Protein AF-A0A376RR31-F1 (afdb_monomer_lite)

Structure (mmCIF, N/CA/C/O backbone):
data_AF-A0A376RR31-F1
#
_entry.id   AF-A0A376RR31-F1
#
loop_
_atom_site.group_PDB
_atom_site.id
_atom_site.type_symbol
_atom_site.label_atom_id
_atom_site.label_alt_id
_atom_site.label_comp_id
_atom_site.label_asym_id
_atom_site.label_entity_id
_atom_site.label_seq_id
_atom_site.pdbx_PDB_ins_code
_atom_site.Cartn_x
_atom_site.Cartn_y
_atom_site.Cartn_z
_atom_site.occupancy
_atom_site.B_iso_or_equiv
_atom_site.auth_seq_id
_at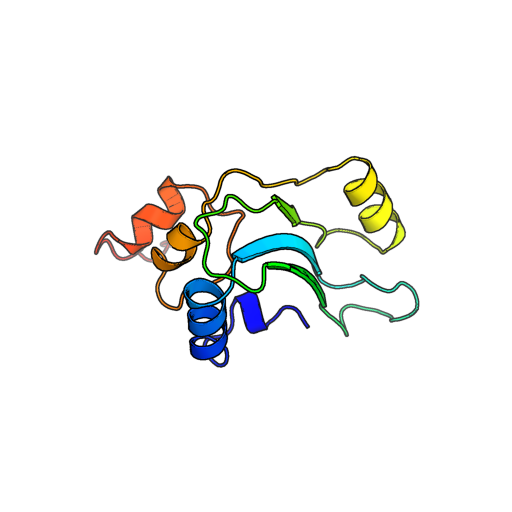om_site.auth_comp_id
_atom_site.auth_asym_id
_atom_site.auth_atom_id
_atom_site.pdbx_PDB_model_num
ATOM 1 N N . MET A 1 1 ? 6.132 8.425 -2.222 1.00 86.06 1 MET A N 1
ATOM 2 C CA . MET A 1 1 ? 6.722 7.515 -1.209 1.00 86.06 1 MET A CA 1
ATOM 3 C C . MET A 1 1 ? 5.670 6.499 -0.785 1.00 86.06 1 MET A C 1
ATOM 5 O O . MET A 1 1 ? 4.547 6.920 -0.540 1.00 86.06 1 MET A O 1
ATOM 9 N N . GLN A 1 2 ? 6.003 5.207 -0.693 1.00 93.56 2 GLN A N 1
ATOM 10 C CA . GLN A 1 2 ? 5.064 4.159 -0.239 1.00 93.56 2 GLN A CA 1
ATOM 11 C C . GLN A 1 2 ? 5.248 3.718 1.222 1.00 93.56 2 GLN A C 1
ATOM 13 O O . GLN A 1 2 ? 4.373 3.078 1.787 1.00 93.56 2 GLN A O 1
ATOM 18 N N . SER A 1 3 ? 6.367 4.067 1.864 1.00 95.38 3 SER A N 1
ATOM 19 C CA . SER A 1 3 ? 6.732 3.544 3.190 1.00 95.38 3 SER A CA 1
ATOM 20 C C . SER A 1 3 ? 5.742 3.896 4.303 1.00 95.38 3 SER A C 1
ATOM 22 O O . SER A 1 3 ? 5.626 3.149 5.272 1.00 95.38 3 SER A O 1
ATOM 24 N N . TRP A 1 4 ? 4.983 4.988 4.153 1.00 97.19 4 TRP A N 1
ATOM 25 C CA . TRP A 1 4 ? 3.926 5.366 5.096 1.00 97.19 4 TRP A CA 1
ATOM 26 C C . TRP A 1 4 ? 2.834 4.301 5.226 1.00 97.19 4 TRP A C 1
ATOM 28 O O . TRP A 1 4 ? 2.147 4.263 6.243 1.00 97.19 4 TRP A O 1
ATOM 38 N N . MET A 1 5 ? 2.691 3.412 4.238 1.00 97.75 5 MET A N 1
ATOM 39 C CA . MET A 1 5 ? 1.745 2.299 4.284 1.00 97.75 5 MET A CA 1
ATOM 40 C C . MET A 1 5 ? 2.105 1.257 5.355 1.00 97.75 5 MET A C 1
ATOM 42 O O . MET A 1 5 ? 1.213 0.522 5.773 1.00 97.75 5 MET A O 1
ATOM 46 N N . PHE A 1 6 ? 3.369 1.192 5.805 1.00 96.31 6 PHE A N 1
ATOM 47 C CA . PHE A 1 6 ? 3.872 0.079 6.628 1.00 96.31 6 PHE A CA 1
ATOM 48 C C . PHE A 1 6 ? 4.705 0.503 7.840 1.00 96.31 6 PHE A C 1
ATOM 50 O O . PHE A 1 6 ? 4.587 -0.105 8.898 1.00 96.31 6 PHE A O 1
ATOM 57 N N . LEU A 1 7 ? 5.560 1.523 7.714 1.00 97.19 7 LEU A N 1
ATOM 58 C CA . LEU A 1 7 ? 6.503 1.866 8.782 1.00 97.19 7 LEU A CA 1
ATOM 59 C C . LEU A 1 7 ? 5.777 2.386 10.028 1.00 97.19 7 LEU A C 1
ATOM 61 O O . LEU A 1 7 ? 4.847 3.189 9.921 1.00 97.19 7 LEU A O 1
ATOM 65 N N . SER A 1 8 ? 6.230 1.968 11.209 1.00 96.69 8 SER A N 1
ATOM 66 C CA . SER A 1 8 ? 5.661 2.372 12.505 1.00 96.69 8 SER A CA 1
ATOM 67 C C . SER A 1 8 ? 5.699 3.885 12.727 1.00 96.69 8 SER A C 1
ATOM 69 O O . SER A 1 8 ? 4.769 4.448 13.292 1.00 96.69 8 SER A O 1
ATOM 71 N N . SER A 1 9 ? 6.698 4.585 12.180 1.00 97.69 9 SER A N 1
ATOM 72 C CA . SER A 1 9 ? 6.781 6.053 12.237 1.00 97.69 9 SER A CA 1
ATOM 73 C C . SER A 1 9 ? 5.591 6.782 11.591 1.00 97.69 9 SER A C 1
ATOM 75 O O . SER A 1 9 ? 5.388 7.963 11.859 1.00 97.69 9 SER A O 1
ATOM 77 N N . PHE A 1 10 ? 4.790 6.094 10.770 1.00 98.06 10 PHE A N 1
ATOM 78 C CA . PHE A 1 10 ? 3.581 6.625 10.130 1.00 98.06 10 PHE A CA 1
ATOM 79 C C . PHE A 1 10 ? 2.281 6.013 10.673 1.00 98.06 10 PHE A C 1
ATOM 81 O O . PHE A 1 10 ? 1.225 6.189 10.068 1.00 98.06 10 PHE A O 1
ATOM 88 N N . GLU A 1 11 ? 2.327 5.295 11.794 1.00 98.19 11 GLU A N 1
ATOM 89 C CA . GLU A 1 11 ? 1.152 4.652 12.393 1.00 98.19 11 GLU A CA 1
ATOM 90 C C . GLU A 1 11 ? 0.032 5.654 12.693 1.00 98.19 11 GLU A C 1
ATOM 92 O O . GLU A 1 11 ? -1.062 5.519 12.147 1.00 98.19 11 GLU A O 1
ATOM 97 N N . LEU A 1 12 ? 0.340 6.739 13.412 1.00 98.19 12 LEU A N 1
ATOM 98 C CA . LEU A 1 12 ? -0.626 7.804 13.715 1.00 98.19 12 LEU A CA 1
ATOM 99 C C . LEU A 1 12 ? -1.240 8.428 12.452 1.00 98.19 12 LEU A C 1
ATOM 101 O O . LEU A 1 12 ? -2.410 8.806 12.433 1.00 98.19 12 LEU A O 1
ATOM 105 N N . PHE A 1 13 ? -0.461 8.522 11.370 1.00 97.56 13 PHE A N 1
ATOM 106 C CA . PHE A 1 13 ? -0.960 9.021 10.092 1.00 97.56 13 PHE A CA 1
ATOM 107 C C . PHE A 1 13 ? -1.957 8.046 9.453 1.00 97.56 13 PHE A C 1
ATOM 109 O O . PHE A 1 13 ? -3.017 8.472 8.991 1.00 97.56 13 PHE A O 1
ATOM 116 N N . ARG A 1 14 ? -1.656 6.741 9.453 1.00 97.38 14 ARG A N 1
ATOM 117 C CA . ARG A 1 14 ? -2.581 5.717 8.943 1.00 97.38 14 ARG A CA 1
ATOM 118 C C . ARG A 1 14 ? -3.865 5.669 9.758 1.00 97.38 14 ARG A C 1
ATOM 120 O O . ARG A 1 14 ? -4.944 5.658 9.169 1.00 97.38 14 ARG A O 1
ATOM 127 N N . GLU A 1 15 ? -3.767 5.712 11.083 1.00 96.75 15 GLU A N 1
ATOM 128 C CA . GLU A 1 15 ? -4.936 5.776 11.962 1.00 96.75 15 GLU A CA 1
ATOM 129 C C . GLU A 1 15 ? -5.794 7.005 11.661 1.00 96.75 15 GLU A C 1
ATOM 131 O O . GLU A 1 15 ? -7.013 6.893 11.504 1.00 96.75 15 GLU A O 1
ATOM 136 N N . TRP A 1 16 ? -5.166 8.175 11.513 1.00 97.38 16 TRP A N 1
ATOM 137 C CA . TRP A 1 16 ? -5.878 9.394 11.150 1.00 97.38 16 TRP A CA 1
ATOM 138 C C . TRP A 1 16 ? -6.596 9.253 9.804 1.00 97.38 16 TRP A C 1
ATOM 140 O O . TRP A 1 16 ? -7.776 9.597 9.713 1.00 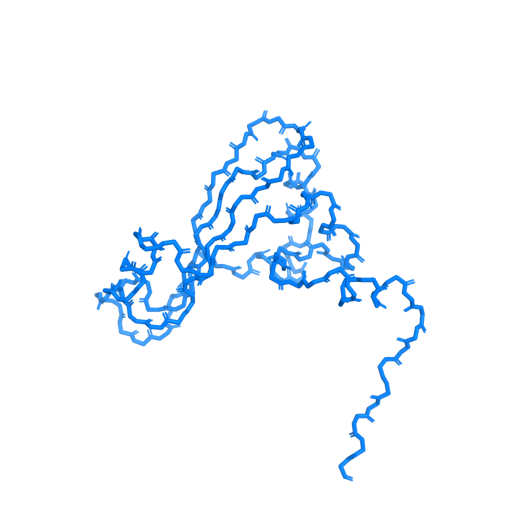97.38 16 TRP A O 1
ATOM 150 N N . LEU A 1 17 ? -5.938 8.708 8.776 1.00 96.62 17 LEU A N 1
ATOM 151 C CA . LEU A 1 17 ? -6.559 8.478 7.470 1.00 96.62 17 LEU A CA 1
ATOM 152 C C . LEU A 1 17 ? -7.775 7.552 7.572 1.00 96.62 17 LEU A C 1
ATOM 154 O O . LEU A 1 17 ? -8.857 7.922 7.121 1.00 96.62 17 LEU A O 1
ATOM 158 N N . ILE A 1 18 ? -7.612 6.388 8.203 1.00 95.50 18 ILE A N 1
ATOM 159 C CA . ILE A 1 18 ? -8.657 5.361 8.327 1.00 95.50 18 ILE A CA 1
ATOM 160 C C . ILE A 1 18 ? -9.872 5.885 9.111 1.00 95.50 18 ILE A C 1
ATOM 162 O O . ILE A 1 18 ? -11.001 5.481 8.836 1.00 95.50 18 ILE A O 1
ATOM 166 N N . ASN A 1 19 ? -9.653 6.778 10.080 1.00 95.31 19 ASN A N 1
ATOM 167 C CA . ASN A 1 19 ? -10.709 7.322 10.936 1.00 95.31 19 ASN A CA 1
ATOM 168 C C . ASN A 1 19 ? -11.415 8.560 10.361 1.00 95.31 19 ASN A C 1
ATOM 170 O O . ASN A 1 19 ? -12.501 8.899 10.828 1.00 95.31 19 ASN A O 1
ATOM 174 N N . ASN A 1 20 ? -10.813 9.262 9.396 1.00 97.06 20 ASN A N 1
ATOM 175 C CA . ASN A 1 20 ? -11.302 10.577 8.953 1.00 97.06 20 ASN A CA 1
ATOM 176 C C . ASN A 1 20 ? -11.566 10.681 7.447 1.00 97.06 20 ASN A C 1
ATOM 178 O O . ASN A 1 20 ? -12.166 11.666 7.005 1.00 97.06 20 ASN A O 1
ATOM 182 N N . LYS A 1 21 ? -11.083 9.722 6.656 1.00 97.50 21 LYS A N 1
ATOM 183 C CA . LYS A 1 21 ? -11.181 9.677 5.190 1.00 97.50 21 LYS A CA 1
ATOM 184 C C . LYS A 1 21 ? -11.675 8.302 4.764 1.00 97.50 21 LYS A C 1
ATOM 186 O O . LYS A 1 21 ? -11.672 7.377 5.567 1.00 97.50 21 LYS A O 1
ATOM 191 N N . ALA A 1 22 ? -12.052 8.154 3.500 1.00 97.00 22 ALA A N 1
ATOM 192 C CA . ALA A 1 22 ? -12.342 6.851 2.913 1.00 97.00 22 ALA A CA 1
ATOM 193 C C . ALA A 1 22 ? -11.533 6.669 1.630 1.00 97.00 22 ALA A C 1
ATOM 195 O O . ALA A 1 22 ? -11.665 7.471 0.707 1.00 97.00 22 ALA A O 1
ATOM 196 N N . PHE A 1 23 ? -10.689 5.640 1.561 1.00 97.62 23 PHE A N 1
ATOM 197 C CA . PHE A 1 23 ? -10.008 5.237 0.334 1.00 97.62 23 PHE A CA 1
ATOM 198 C C . PHE A 1 23 ? -11.043 4.934 -0.745 1.00 97.62 23 PHE A C 1
ATOM 200 O O . PHE A 1 23 ? -12.009 4.222 -0.499 1.00 97.62 23 PHE A O 1
ATOM 207 N N . ILE A 1 24 ? -10.809 5.447 -1.949 1.00 97.44 24 ILE A N 1
ATOM 208 C CA . ILE A 1 24 ? -11.566 5.087 -3.152 1.00 97.44 24 ILE A CA 1
ATOM 209 C C . ILE A 1 24 ? -10.731 4.106 -3.965 1.00 97.44 24 ILE A C 1
ATOM 211 O O . ILE A 1 24 ? -11.175 3.009 -4.303 1.00 97.44 24 ILE A O 1
ATOM 215 N N . THR A 1 25 ? -9.495 4.505 -4.262 1.00 98.06 25 THR A N 1
ATOM 216 C CA . THR A 1 25 ? -8.567 3.695 -5.041 1.00 98.06 25 THR A CA 1
ATOM 217 C C . THR A 1 25 ? -7.116 4.005 -4.706 1.00 98.06 25 THR A C 1
ATOM 219 O O . THR A 1 25 ? -6.808 5.095 -4.215 1.00 98.06 25 THR A O 1
ATOM 222 N N . MET A 1 26 ? -6.217 3.066 -4.990 1.00 98.44 26 MET A N 1
ATOM 223 C CA . MET A 1 26 ? -4.773 3.268 -4.903 1.00 98.44 26 MET A CA 1
ATOM 224 C C . MET A 1 26 ? -4.027 2.440 -5.952 1.00 98.44 26 MET A C 1
ATOM 226 O O . MET A 1 26 ? -4.269 1.246 -6.113 1.00 98.44 26 MET A O 1
ATOM 230 N N . ALA A 1 27 ? -3.059 3.069 -6.612 1.00 98.38 27 ALA A N 1
ATOM 231 C CA . ALA A 1 27 ? -2.032 2.421 -7.411 1.00 98.38 27 ALA A CA 1
ATOM 232 C C . ALA A 1 27 ? -0.744 2.315 -6.584 1.00 98.38 27 ALA A C 1
ATOM 234 O O . ALA A 1 27 ? -0.019 3.296 -6.405 1.00 98.38 27 ALA A O 1
ATOM 235 N N . HIS A 1 28 ? -0.454 1.116 -6.083 1.00 98.31 28 HIS A N 1
ATOM 236 C CA . HIS A 1 28 ? 0.775 0.814 -5.355 1.00 98.31 28 HIS A CA 1
ATOM 237 C C . HIS A 1 28 ? 1.868 0.452 -6.365 1.00 98.31 28 HIS A C 1
ATOM 239 O O . HIS A 1 28 ? 1.955 -0.686 -6.829 1.00 98.31 28 HIS A O 1
ATOM 245 N N . LEU A 1 29 ? 2.656 1.454 -6.757 1.00 97.62 29 LEU A N 1
ATOM 246 C CA . LEU A 1 29 ? 3.577 1.375 -7.891 1.00 97.62 29 LEU A CA 1
ATOM 247 C C . LEU A 1 29 ? 4.929 0.751 -7.537 1.00 97.62 29 LEU A C 1
ATOM 249 O O . LEU A 1 29 ? 5.581 0.211 -8.425 1.00 97.62 29 LEU A O 1
ATOM 253 N N . GLY A 1 30 ? 5.372 0.783 -6.280 1.00 95.62 30 GLY A N 1
ATOM 254 C CA . GLY A 1 30 ? 6.668 0.204 -5.928 1.00 95.62 30 GLY A CA 1
ATOM 255 C C . GLY A 1 30 ? 7.846 0.989 -6.495 1.00 95.62 30 GLY A C 1
ATOM 256 O O . GLY A 1 30 ? 7.755 2.190 -6.768 1.00 95.62 30 GLY A O 1
ATOM 257 N N . ALA A 1 31 ? 8.966 0.284 -6.644 1.00 95.25 31 ALA A N 1
ATOM 258 C CA . ALA A 1 31 ? 10.145 0.769 -7.346 1.00 95.25 31 ALA A CA 1
ATOM 259 C C . ALA A 1 31 ? 9.913 0.839 -8.865 1.00 95.25 31 ALA A C 1
ATOM 261 O O . ALA A 1 31 ? 8.950 0.266 -9.381 1.00 95.25 31 ALA A O 1
ATOM 262 N N . ARG A 1 32 ? 10.823 1.507 -9.591 1.00 94.94 32 ARG A N 1
ATOM 263 C CA . ARG A 1 32 ? 10.824 1.567 -11.069 1.00 94.94 32 ARG A CA 1
ATOM 264 C C . ARG A 1 32 ? 9.508 2.084 -11.669 1.00 94.94 32 ARG A C 1
ATOM 266 O O . ARG A 1 32 ? 9.105 1.684 -12.755 1.00 94.94 32 ARG A O 1
ATOM 273 N N . ALA A 1 33 ? 8.818 2.961 -10.939 1.00 94.38 33 ALA A N 1
ATOM 274 C CA . ALA A 1 33 ? 7.591 3.605 -11.404 1.00 94.38 33 ALA A CA 1
ATOM 275 C C . ALA A 1 33 ? 7.852 4.673 -12.479 1.00 94.38 33 ALA A C 1
ATOM 277 O O . ALA A 1 33 ? 6.966 4.956 -13.274 1.00 94.38 33 ALA A O 1
ATOM 278 N N . PHE A 1 34 ? 9.059 5.245 -12.494 1.00 93.56 34 PHE A N 1
ATOM 279 C CA . PHE A 1 34 ? 9.492 6.272 -13.437 1.00 93.56 34 PHE A CA 1
ATOM 280 C C . PHE A 1 34 ? 10.725 5.755 -14.179 1.00 93.56 34 PHE A C 1
ATOM 282 O O . PHE A 1 34 ? 11.783 5.614 -13.563 1.00 93.56 34 PHE A O 1
ATOM 289 N N . GLY A 1 35 ? 10.617 5.477 -15.479 1.00 91.62 35 GLY A N 1
ATOM 290 C CA . GLY A 1 35 ? 11.701 4.905 -16.285 1.00 91.62 35 GLY A CA 1
ATOM 291 C C . GLY A 1 35 ? 12.930 5.809 -16.403 1.00 91.62 35 GLY A C 1
ATOM 292 O O . GLY A 1 35 ? 14.026 5.335 -16.683 1.00 91.62 35 GLY A O 1
ATOM 293 N N . GLN A 1 36 ? 12.769 7.105 -16.127 1.00 93.12 36 GLN A N 1
ATOM 294 C CA . GLN A 1 36 ? 13.857 8.087 -16.090 1.00 93.12 36 GLN A CA 1
ATOM 295 C C . GLN A 1 36 ? 14.737 7.979 -14.831 1.00 93.12 36 GLN A C 1
ATOM 297 O O . GLN A 1 36 ? 15.836 8.529 -14.808 1.00 93.12 36 GLN A O 1
ATOM 302 N N . ILE A 1 37 ? 14.271 7.293 -13.782 1.00 90.75 37 ILE A N 1
ATOM 303 C CA . ILE A 1 37 ? 15.018 7.085 -12.538 1.00 90.75 37 ILE A CA 1
ATOM 304 C C . ILE A 1 37 ? 15.589 5.667 -12.556 1.00 90.75 37 ILE A C 1
ATOM 306 O O . ILE A 1 37 ? 14.847 4.686 -12.581 1.00 90.75 37 ILE A O 1
ATOM 310 N N . SER A 1 38 ? 16.916 5.554 -12.531 1.00 87.56 38 SER A N 1
ATOM 311 C CA . SER A 1 38 ? 17.595 4.259 -12.538 1.00 87.56 38 SER A CA 1
ATOM 312 C C . SER A 1 38 ? 17.461 3.530 -11.194 1.00 87.56 38 SER A C 1
ATOM 314 O O . SER A 1 38 ? 17.448 4.134 -10.122 1.00 87.56 38 SER A O 1
ATOM 316 N N . GLY A 1 39 ? 17.380 2.199 -11.248 1.00 86.31 39 GLY A N 1
ATOM 317 C CA . GLY A 1 39 ? 17.335 1.346 -10.058 1.00 86.31 39 GLY A CA 1
ATOM 318 C C . GLY A 1 39 ? 16.063 1.497 -9.213 1.00 86.31 39 GLY A C 1
ATOM 319 O O . GLY A 1 39 ? 14.986 1.828 -9.706 1.00 86.31 39 GLY A O 1
ATOM 320 N N . GLU A 1 40 ? 16.184 1.207 -7.916 1.00 89.38 40 GLU A N 1
ATOM 321 C CA . GLU A 1 40 ? 15.073 1.224 -6.949 1.00 89.38 40 GLU A CA 1
ATOM 322 C C . GLU A 1 40 ? 15.153 2.415 -5.985 1.00 89.38 40 GLU A C 1
ATOM 324 O O . GLU A 1 40 ? 14.782 2.325 -4.818 1.00 89.38 40 GLU A O 1
ATOM 329 N N . ILE A 1 41 ? 15.645 3.549 -6.488 1.00 87.31 41 ILE A N 1
ATOM 330 C CA . ILE A 1 41 ? 15.883 4.764 -5.695 1.00 87.31 41 ILE A CA 1
ATOM 331 C C . ILE A 1 41 ? 14.571 5.324 -5.132 1.00 87.31 41 ILE A C 1
ATOM 333 O O . ILE A 1 41 ? 14.515 5.774 -3.989 1.00 87.31 41 ILE A O 1
ATOM 337 N N . VAL A 1 42 ? 13.501 5.294 -5.932 1.00 89.81 42 VAL A N 1
ATOM 338 C CA . VAL A 1 42 ? 12.190 5.820 -5.547 1.00 89.81 42 VAL A CA 1
ATOM 339 C C . VAL A 1 42 ? 11.171 4.699 -5.513 1.00 89.81 42 VAL A C 1
ATOM 341 O O . VAL A 1 42 ? 10.986 3.979 -6.491 1.00 89.81 42 VAL A O 1
ATOM 344 N N . GLN A 1 43 ? 10.454 4.621 -4.395 1.00 94.25 43 GLN A N 1
ATOM 345 C CA . GLN A 1 43 ? 9.289 3.766 -4.230 1.00 94.25 43 GLN A CA 1
ATOM 346 C C . GLN A 1 43 ? 8.043 4.619 -4.005 1.00 94.25 43 GLN A C 1
ATOM 348 O O . GLN A 1 43 ? 8.019 5.481 -3.114 1.00 94.25 43 GLN A O 1
ATOM 353 N N . THR A 1 44 ? 6.994 4.407 -4.797 1.00 95.44 44 THR A N 1
ATOM 354 C CA . THR A 1 44 ? 5.845 5.314 -4.788 1.00 95.44 44 THR A CA 1
ATOM 355 C C . THR A 1 44 ? 4.492 4.617 -4.856 1.00 95.44 44 THR A C 1
ATOM 357 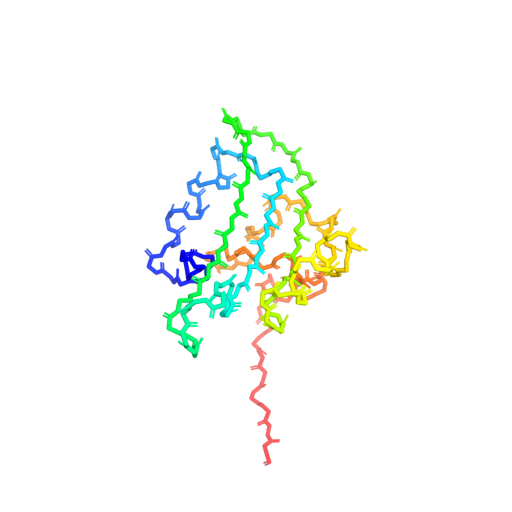O O . THR A 1 44 ? 4.362 3.451 -5.213 1.00 95.44 44 THR A O 1
ATOM 360 N N . THR A 1 45 ? 3.474 5.367 -4.463 1.00 97.88 45 THR A N 1
ATOM 361 C CA . THR A 1 45 ? 2.068 4.990 -4.504 1.00 97.88 45 THR A CA 1
ATOM 362 C C . THR A 1 45 ? 1.259 6.256 -4.774 1.00 97.88 45 THR A C 1
ATOM 364 O O . THR A 1 45 ? 1.681 7.347 -4.377 1.00 97.88 45 THR A O 1
ATOM 367 N N . ALA A 1 46 ? 0.131 6.122 -5.460 1.00 97.69 46 ALA A N 1
ATOM 368 C CA . ALA A 1 46 ? -0.823 7.199 -5.711 1.00 97.69 46 ALA A CA 1
ATOM 369 C C . ALA A 1 46 ? -2.215 6.727 -5.292 1.00 97.69 46 ALA A C 1
ATOM 371 O O . ALA A 1 46 ? -2.564 5.573 -5.527 1.00 97.69 46 ALA A O 1
ATOM 372 N N . TRP A 1 47 ? -3.013 7.586 -4.663 1.00 97.88 47 TRP A N 1
ATOM 373 C CA . TRP A 1 47 ? -4.322 7.195 -4.143 1.00 97.88 47 TRP A CA 1
ATOM 374 C C . TRP A 1 47 ? -5.328 8.339 -4.193 1.00 97.88 47 TRP A C 1
ATOM 376 O O . TRP A 1 47 ? -4.961 9.510 -4.271 1.00 97.88 47 TRP A O 1
ATOM 386 N N . VAL A 1 48 ? -6.607 7.976 -4.128 1.00 98.12 48 VAL A N 1
ATOM 387 C CA . VAL A 1 48 ? -7.743 8.900 -4.079 1.00 98.12 48 VAL A CA 1
ATOM 388 C C . VAL A 1 48 ? -8.601 8.549 -2.869 1.00 98.12 48 VAL A C 1
ATOM 390 O O . VAL A 1 48 ? -8.797 7.370 -2.562 1.00 98.12 48 VAL A O 1
ATOM 393 N N . MET A 1 49 ? -9.116 9.569 -2.185 1.00 97.69 49 MET A N 1
ATOM 394 C CA . MET A 1 49 ? -9.979 9.421 -1.016 1.00 97.69 49 MET A CA 1
ATOM 395 C C . MET A 1 49 ? -11.172 10.366 -1.070 1.00 97.69 49 MET A C 1
ATOM 397 O O . MET A 1 49 ? -11.062 11.484 -1.574 1.00 97.69 49 MET A O 1
ATOM 401 N N . PHE A 1 50 ? -12.273 9.962 -0.444 1.00 97.44 50 PHE A N 1
ATOM 402 C CA . PHE A 1 50 ? -13.294 10.899 -0.007 1.00 97.44 50 PHE A CA 1
ATOM 403 C C . PHE A 1 50 ? -12.813 11.691 1.207 1.00 97.44 50 PHE A C 1
ATOM 405 O O . PHE A 1 50 ? -12.194 11.154 2.131 1.00 97.44 50 PHE A O 1
ATOM 412 N N . ASN A 1 51 ? -13.180 12.972 1.242 1.00 96.56 51 ASN A N 1
ATOM 413 C CA . ASN A 1 51 ? -13.013 13.825 2.414 1.00 96.56 51 ASN A CA 1
ATOM 414 C C . ASN A 1 51 ? -14.136 13.596 3.447 1.00 96.56 51 ASN A C 1
ATOM 416 O O . ASN A 1 51 ? -14.738 14.539 3.952 1.00 96.56 51 ASN A O 1
ATOM 420 N N . SER A 1 52 ? -14.453 12.336 3.718 1.00 93.88 52 SER A N 1
ATOM 421 C CA . SER A 1 52 ? -15.455 11.907 4.688 1.00 93.88 52 SER A CA 1
ATOM 422 C C . SER A 1 52 ? -15.105 10.510 5.187 1.00 93.88 52 SER A C 1
ATOM 424 O O . SER A 1 52 ? -14.461 9.731 4.483 1.00 93.88 52 SER A O 1
ATOM 426 N N . ASN A 1 53 ? -15.526 10.190 6.408 1.00 88.31 53 ASN A N 1
ATOM 427 C CA . ASN A 1 53 ? -15.408 8.843 6.947 1.00 88.31 53 ASN A CA 1
ATOM 428 C C . ASN A 1 53 ? -16.677 8.055 6.599 1.00 88.31 53 ASN A C 1
ATOM 430 O O . ASN A 1 53 ? -17.678 8.126 7.311 1.00 88.31 53 ASN A O 1
ATOM 434 N N . ILE A 1 54 ? -16.639 7.351 5.470 1.00 90.94 54 ILE A N 1
ATOM 435 C CA . ILE A 1 54 ? -17.685 6.415 5.058 1.00 90.94 54 ILE A CA 1
ATOM 436 C C . ILE A 1 54 ? -17.119 4.998 5.035 1.00 90.94 54 ILE A C 1
ATOM 438 O O . ILE A 1 54 ? -15.971 4.783 4.646 1.00 90.94 54 ILE A O 1
ATOM 442 N N . ASN A 1 55 ? -17.936 4.019 5.425 1.00 85.62 55 ASN A N 1
ATOM 443 C CA . ASN A 1 55 ? -17.557 2.621 5.277 1.00 85.62 55 ASN A CA 1
ATOM 444 C C . ASN A 1 55 ? -17.588 2.258 3.786 1.00 85.62 55 ASN A C 1
ATOM 446 O O . ASN A 1 55 ? -18.658 2.212 3.180 1.00 85.62 55 ASN A O 1
ATOM 450 N N . TYR A 1 56 ? -16.413 2.048 3.197 1.00 92.62 56 TYR A N 1
ATOM 451 C CA . TYR A 1 56 ? -16.241 1.815 1.767 1.00 92.62 56 TYR A CA 1
ATOM 452 C C . TYR A 1 56 ? -15.325 0.615 1.514 1.00 92.62 56 TYR A C 1
ATOM 454 O O . TYR A 1 56 ? -14.453 0.293 2.329 1.00 92.62 56 TYR A O 1
ATOM 462 N N . VAL A 1 57 ? -15.529 -0.032 0.365 1.00 96.75 57 VAL A N 1
ATOM 463 C CA . VAL A 1 57 ? -14.679 -1.109 -0.155 1.00 96.75 57 VAL A CA 1
ATOM 464 C C . VAL A 1 57 ? -13.822 -0.526 -1.287 1.00 96.75 57 VAL A C 1
ATOM 466 O O . VAL A 1 57 ? -14.290 -0.440 -2.425 1.00 96.75 57 VAL A O 1
ATOM 469 N N . PRO A 1 58 ? -12.604 -0.039 -0.989 1.00 97.19 58 PRO A N 1
ATOM 470 C CA . PRO A 1 58 ? -11.701 0.522 -1.993 1.00 97.19 58 PRO A CA 1
ATOM 471 C C . PRO A 1 58 ? -11.206 -0.509 -3.010 1.00 97.19 58 PRO A C 1
ATOM 473 O O . PRO A 1 58 ? -11.180 -1.712 -2.761 1.00 97.19 58 PRO A O 1
ATOM 476 N N . THR A 1 59 ? -10.733 -0.003 -4.150 1.00 98.12 59 THR A N 1
ATOM 477 C CA . THR A 1 59 ? -10.016 -0.792 -5.162 1.00 98.12 59 THR A CA 1
ATOM 478 C C . THR A 1 59 ? -8.517 -0.493 -5.128 1.00 98.12 59 THR A C 1
ATOM 480 O O . THR A 1 59 ? -8.102 0.648 -5.294 1.00 98.12 59 THR A O 1
ATOM 483 N N . PHE A 1 60 ? -7.672 -1.505 -4.982 1.00 98.56 60 PHE A N 1
ATOM 484 C CA . PHE A 1 60 ? -6.218 -1.362 -5.005 1.00 98.56 60 PHE A CA 1
ATOM 485 C C . PHE A 1 60 ? -5.617 -2.081 -6.209 1.00 98.56 60 PHE A C 1
ATOM 487 O O . PHE A 1 60 ? -5.974 -3.218 -6.505 1.00 98.56 60 PHE A O 1
ATOM 494 N N . PHE A 1 61 ? -4.640 -1.455 -6.858 1.00 98.50 61 PHE A N 1
ATOM 495 C CA . PHE A 1 61 ? -3.829 -2.071 -7.904 1.00 98.50 61 PHE A CA 1
ATOM 496 C C . PHE A 1 61 ? -2.415 -2.297 -7.381 1.00 98.50 61 PHE A C 1
ATOM 498 O O . PHE A 1 61 ? -1.692 -1.341 -7.081 1.00 98.50 61 PHE A O 1
ATOM 505 N N . ARG A 1 62 ? -2.005 -3.566 -7.273 1.00 98.19 62 ARG A N 1
ATOM 506 C CA . ARG A 1 62 ? -0.636 -3.930 -6.884 1.00 98.19 62 ARG A CA 1
ATOM 507 C C . ARG 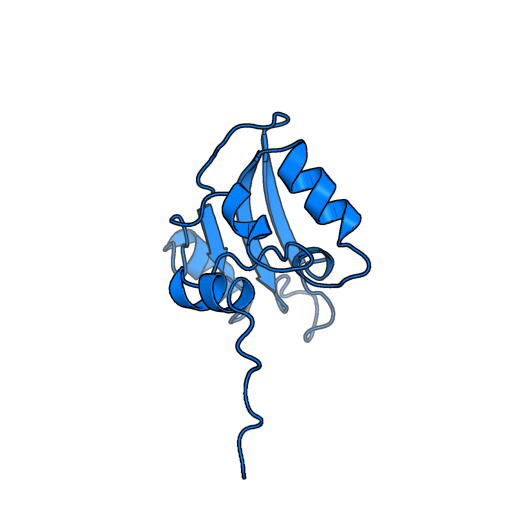A 1 62 ? 0.259 -3.995 -8.122 1.00 98.19 62 ARG A C 1
ATOM 509 O O . ARG A 1 62 ? 0.332 -5.015 -8.804 1.00 98.19 62 ARG A O 1
ATOM 516 N N . LEU A 1 63 ? 0.973 -2.905 -8.374 1.00 97.88 63 LEU A N 1
ATOM 517 C CA . LEU A 1 63 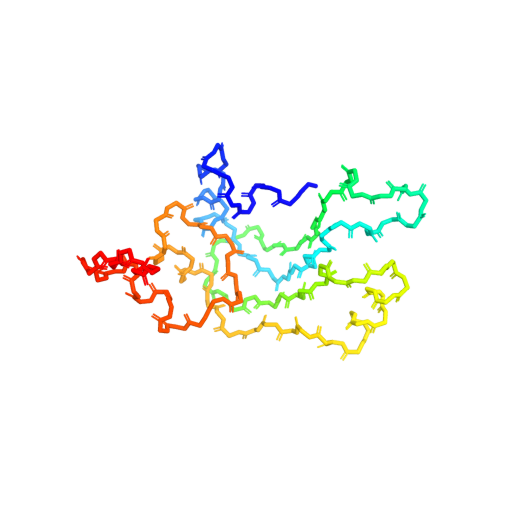? 1.809 -2.693 -9.558 1.00 97.88 63 LEU A CA 1
ATOM 518 C C . LEU A 1 63 ? 3.301 -2.648 -9.204 1.00 97.88 63 LEU A C 1
ATOM 520 O O . LEU A 1 63 ? 4.075 -1.963 -9.859 1.00 97.88 63 LEU A O 1
ATOM 524 N N . VAL A 1 64 ? 3.731 -3.346 -8.155 1.00 96.50 64 VAL A N 1
ATOM 525 C CA . VAL A 1 64 ? 5.117 -3.245 -7.665 1.00 96.50 64 VAL A CA 1
ATOM 526 C C . VAL A 1 64 ? 6.131 -3.989 -8.540 1.00 96.50 64 VAL A C 1
ATOM 528 O O . VAL A 1 64 ? 7.313 -3.665 -8.503 1.00 96.50 64 VAL A O 1
ATOM 531 N N . ASP A 1 65 ? 5.670 -4.913 -9.384 1.00 95.12 65 ASP A N 1
ATOM 532 C CA . ASP A 1 65 ? 6.516 -5.740 -10.245 1.00 95.12 65 ASP A CA 1
ATOM 533 C C . ASP A 1 65 ? 6.648 -5.149 -11.658 1.00 95.12 65 ASP A C 1
ATOM 535 O O . ASP A 1 65 ? 5.668 -4.683 -12.243 1.00 95.12 65 ASP A O 1
ATOM 539 N N . GLY A 1 66 ? 7.849 -5.225 -12.238 1.00 94.75 66 GLY A N 1
ATOM 540 C CA . GLY A 1 66 ? 8.133 -4.731 -13.590 1.00 94.75 66 GLY A CA 1
ATOM 541 C C . GLY A 1 66 ? 8.617 -3.285 -13.670 1.00 94.75 66 GLY A C 1
ATOM 542 O O . GLY A 1 66 ? 8.827 -2.624 -12.653 1.00 94.75 66 GLY A O 1
ATOM 543 N N . ASP A 1 67 ? 8.814 -2.825 -14.904 1.00 95.69 67 ASP A N 1
ATOM 544 C CA . ASP A 1 67 ? 9.152 -1.446 -15.258 1.00 95.69 67 ASP A CA 1
ATOM 545 C C . ASP A 1 67 ? 7.895 -0.597 -15.520 1.00 95.69 67 ASP A C 1
ATOM 547 O O . ASP A 1 67 ? 6.765 -1.079 -15.423 1.00 95.69 67 ASP A O 1
ATOM 551 N N . GLU A 1 68 ? 8.090 0.681 -15.845 1.00 96.56 68 GLU A N 1
ATOM 552 C CA . GLU A 1 68 ? 7.016 1.637 -16.136 1.00 96.56 68 GLU A CA 1
ATOM 553 C C . GLU A 1 68 ? 6.024 1.112 -17.189 1.00 96.56 68 GLU A C 1
ATOM 555 O O . GLU A 1 68 ? 4.812 1.125 -16.959 1.00 96.56 68 GLU A O 1
ATOM 560 N N . THR A 1 69 ? 6.522 0.567 -18.303 1.00 97.06 69 THR A N 1
ATOM 561 C CA . THR A 1 69 ? 5.687 0.026 -19.385 1.00 97.06 69 THR A CA 1
ATOM 562 C C . THR A 1 69 ? 4.802 -1.114 -18.891 1.00 97.06 69 THR A C 1
ATOM 564 O O . THR A 1 69 ? 3.587 -1.105 -19.124 1.00 97.06 69 THR A O 1
ATOM 567 N N . LYS A 1 70 ? 5.374 -2.078 -18.158 1.00 97.44 70 LYS A N 1
ATOM 568 C CA . LYS A 1 70 ? 4.611 -3.202 -17.603 1.00 97.44 70 LYS A CA 1
ATOM 569 C C . LYS A 1 70 ? 3.578 -2.732 -16.578 1.00 97.44 70 LYS A C 1
ATOM 571 O O . LYS A 1 70 ? 2.468 -3.261 -16.550 1.00 97.44 70 LYS A O 1
ATOM 576 N N . LYS A 1 71 ? 3.902 -1.726 -15.759 1.00 97.81 71 LYS A N 1
ATOM 577 C CA . LYS A 1 71 ? 2.962 -1.144 -14.784 1.00 97.81 71 LYS A CA 1
ATOM 578 C C . LYS A 1 71 ? 1.766 -0.488 -15.477 1.00 97.81 71 LYS A C 1
ATOM 580 O O . LYS A 1 71 ? 0.635 -0.738 -15.062 1.00 97.81 71 LYS A O 1
ATOM 585 N N . ILE A 1 72 ? 1.995 0.276 -16.549 1.00 97.62 72 ILE A N 1
ATOM 586 C CA . ILE A 1 72 ? 0.930 0.893 -17.361 1.00 97.62 72 ILE A CA 1
ATOM 587 C C . ILE A 1 72 ? 0.033 -0.185 -17.979 1.00 97.62 72 ILE A C 1
ATOM 589 O O . ILE A 1 72 ? -1.191 -0.116 -17.865 1.00 97.62 72 ILE A O 1
ATOM 593 N N . GLN A 1 73 ? 0.632 -1.209 -18.593 1.00 98.06 73 GLN A N 1
ATOM 594 C CA . GLN A 1 73 ? -0.115 -2.323 -19.180 1.00 98.06 73 GLN A CA 1
ATOM 595 C C . GLN A 1 73 ? -0.962 -3.053 -18.131 1.00 98.06 73 GLN A C 1
ATOM 597 O O . GLN A 1 73 ? -2.157 -3.250 -18.341 1.00 98.06 73 GLN A O 1
ATOM 602 N N . ASN A 1 74 ? -0.374 -3.396 -16.982 1.00 98.19 74 ASN A N 1
ATOM 603 C CA . ASN A 1 74 ? -1.076 -4.077 -15.896 1.00 98.19 74 ASN A CA 1
ATOM 604 C C . ASN A 1 74 ? -2.227 -3.239 -15.330 1.00 98.19 74 ASN A C 1
ATOM 606 O O . ASN A 1 74 ? -3.281 -3.796 -15.030 1.00 98.19 74 ASN A O 1
ATOM 610 N N . LEU A 1 75 ? -2.052 -1.920 -15.209 1.00 97.75 75 LEU A N 1
ATOM 611 C CA . LEU A 1 75 ? -3.117 -1.022 -14.768 1.00 97.75 75 LEU A CA 1
ATOM 612 C C . LEU A 1 75 ? -4.280 -1.003 -15.771 1.00 97.75 75 LEU A C 1
ATOM 614 O O . LEU A 1 75 ? -5.430 -1.179 -15.370 1.00 97.75 75 LEU A O 1
ATOM 618 N N . ASN A 1 76 ? -3.982 -0.863 -17.067 1.00 97.75 76 ASN A N 1
ATOM 619 C CA . ASN A 1 76 ? -4.989 -0.853 -18.134 1.00 97.75 76 ASN A CA 1
ATOM 620 C C . ASN A 1 76 ? -5.743 -2.188 -18.235 1.00 97.75 76 ASN A C 1
ATOM 622 O O . ASN A 1 76 ? -6.959 -2.202 -18.416 1.00 97.75 76 ASN A O 1
ATOM 626 N N . LEU A 1 77 ? -5.034 -3.307 -18.064 1.00 98.06 77 LEU A N 1
ATOM 627 C CA . LEU A 1 77 ? -5.603 -4.659 -18.045 1.00 98.06 77 LEU A CA 1
ATOM 628 C C . LEU A 1 77 ? -6.221 -5.040 -16.691 1.00 98.06 77 LEU A C 1
ATOM 630 O O . LEU A 1 77 ? -6.773 -6.130 -16.556 1.00 98.06 77 LEU A O 1
ATOM 634 N N . ARG A 1 78 ? -6.133 -4.160 -15.686 1.00 97.38 78 ARG A N 1
ATOM 635 C CA . ARG A 1 78 ? -6.614 -4.377 -14.313 1.00 97.38 78 ARG A CA 1
ATOM 636 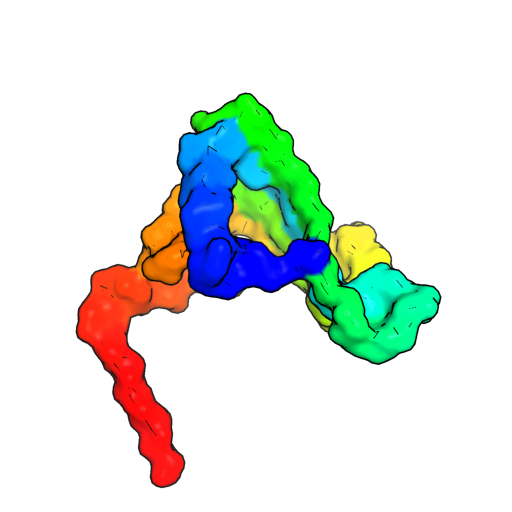C C . ARG A 1 78 ? -6.051 -5.640 -13.643 1.00 97.38 78 ARG A C 1
ATOM 638 O O . ARG A 1 78 ? -6.725 -6.268 -12.826 1.00 97.38 78 ARG A O 1
ATOM 645 N N . ILE A 1 79 ? -4.812 -5.999 -13.967 1.00 97.38 79 ILE A N 1
ATOM 646 C CA . ILE A 1 79 ? -4.088 -7.113 -13.345 1.00 97.38 79 ILE A CA 1
ATOM 647 C C . ILE A 1 79 ? -3.757 -6.753 -11.888 1.00 97.38 79 ILE A C 1
ATOM 649 O O . ILE A 1 79 ? -3.434 -5.603 -11.586 1.00 97.38 79 ILE A O 1
ATOM 653 N N . ASN A 1 80 ? -3.818 -7.742 -10.986 1.00 97.19 80 ASN A N 1
ATOM 654 C CA . ASN A 1 80 ? -3.583 -7.571 -9.544 1.00 97.19 80 ASN A CA 1
ATOM 655 C C . ASN A 1 80 ? -4.477 -6.486 -8.908 1.00 97.19 80 ASN A C 1
ATOM 657 O O . ASN A 1 80 ? -4.009 -5.650 -8.127 1.00 97.19 80 ASN A O 1
ATOM 661 N N . ASN A 1 81 ? -5.757 -6.497 -9.284 1.00 97.56 81 ASN A N 1
ATOM 662 C CA . ASN A 1 81 ? -6.817 -5.690 -8.691 1.00 97.56 81 ASN A CA 1
ATOM 663 C C . ASN A 1 81 ? -7.365 -6.383 -7.427 1.00 97.56 81 ASN A C 1
ATOM 665 O O . ASN A 1 81 ? -7.806 -7.529 -7.493 1.00 97.56 81 ASN A O 1
ATOM 669 N N . TYR A 1 82 ? -7.371 -5.663 -6.307 1.00 98.06 82 TYR A N 1
ATOM 670 C CA . TYR A 1 82 ? -7.926 -6.087 -5.025 1.00 98.06 82 TYR A CA 1
ATOM 671 C C . TYR A 1 82 ? -9.074 -5.156 -4.635 1.00 98.06 82 TYR A C 1
ATOM 673 O O . TYR A 1 82 ? -8.864 -3.959 -4.454 1.00 98.06 82 TYR A O 1
ATOM 681 N N . SER A 1 83 ? -10.279 -5.700 -4.474 1.00 96.50 83 SER A N 1
ATOM 682 C CA . SER A 1 83 ? -11.487 -4.911 -4.188 1.00 96.50 83 SER A CA 1
ATOM 683 C C . SER A 1 83 ? -12.427 -5.602 -3.197 1.00 96.50 83 SER A C 1
ATOM 685 O O . SER A 1 83 ? -13.645 -5.525 -3.336 1.00 96.50 83 SER A O 1
ATOM 687 N N . THR A 1 84 ? -11.867 -6.355 -2.249 1.00 94.12 84 THR A N 1
ATOM 688 C CA . THR A 1 84 ? -12.630 -7.164 -1.282 1.00 94.12 84 THR A CA 1
ATOM 689 C C . THR A 1 84 ? -12.511 -6.660 0.152 1.00 94.12 84 THR A C 1
ATOM 691 O O . THR A 1 84 ? -13.431 -6.853 0.939 1.00 94.12 84 THR A O 1
ATOM 694 N N . ILE A 1 85 ? -11.405 -5.996 0.495 1.00 94.12 85 ILE A N 1
ATOM 695 C CA . ILE A 1 85 ? -11.142 -5.520 1.853 1.00 94.12 85 ILE A CA 1
ATOM 696 C C . ILE A 1 85 ? -11.937 -4.245 2.159 1.00 94.12 85 ILE A C 1
ATOM 698 O O . ILE A 1 85 ? -11.922 -3.289 1.376 1.00 94.12 85 ILE A O 1
ATOM 702 N N . ARG A 1 86 ? -12.615 -4.198 3.311 1.00 95.06 86 ARG A N 1
ATOM 703 C CA . ARG A 1 86 ? -13.226 -2.956 3.804 1.00 95.06 86 ARG A CA 1
ATOM 704 C C . ARG A 1 86 ? -12.145 -2.130 4.479 1.00 95.06 86 ARG A C 1
ATOM 706 O O . ARG A 1 86 ? -11.272 -2.669 5.150 1.00 95.06 86 ARG A O 1
ATOM 713 N N . GLN A 1 87 ? -12.227 -0.806 4.382 1.00 94.06 87 GLN A N 1
ATOM 714 C CA . GLN A 1 87 ? -11.217 0.059 5.001 1.00 94.06 87 GLN A CA 1
ATOM 715 C C . GLN A 1 87 ? -11.038 -0.194 6.510 1.00 94.06 87 GLN A C 1
ATOM 717 O O . GLN A 1 87 ? -9.924 -0.111 7.023 1.00 94.06 87 GLN A O 1
ATOM 722 N N . LEU A 1 88 ? -12.122 -0.487 7.231 1.00 93.75 88 LEU A N 1
ATOM 723 C CA . LEU A 1 88 ? -12.050 -0.739 8.670 1.00 93.75 88 LEU A CA 1
ATOM 724 C C . LEU A 1 88 ? -11.281 -2.023 9.012 1.00 93.75 88 LEU A C 1
ATOM 726 O O . LEU A 1 88 ? -10.722 -2.097 10.104 1.00 93.75 88 LEU A O 1
ATOM 730 N N . ASP A 1 89 ? -11.178 -2.972 8.078 1.00 94.75 89 ASP A N 1
ATOM 731 C CA . ASP A 1 89 ? -10.469 -4.240 8.279 1.00 94.75 89 ASP A CA 1
ATOM 732 C C . ASP A 1 89 ? -8.947 -4.024 8.403 1.00 94.75 89 ASP A C 1
ATOM 734 O O . ASP A 1 89 ? -8.248 -4.851 8.980 1.00 94.75 89 ASP A O 1
ATOM 738 N N . PHE A 1 90 ? -8.406 -2.875 7.966 1.00 94.94 90 PHE A N 1
ATOM 739 C CA . PHE A 1 90 ? -6.998 -2.535 8.221 1.00 94.94 90 PHE A CA 1
ATOM 740 C C . PHE A 1 90 ? -6.667 -2.437 9.714 1.00 94.94 90 PHE A C 1
ATOM 742 O O . PHE A 1 90 ? -5.514 -2.632 10.085 1.00 94.94 90 PHE A O 1
ATOM 749 N N . LYS A 1 91 ? -7.662 -2.180 10.573 1.00 94.00 91 LYS A N 1
ATOM 750 C CA . LYS A 1 91 ? -7.480 -2.115 12.030 1.00 94.00 91 LYS A CA 1
ATOM 751 C C . LYS A 1 91 ? -7.312 -3.486 12.690 1.00 94.00 91 LYS A C 1
ATOM 753 O O . LYS A 1 91 ? -6.968 -3.539 13.865 1.00 94.00 91 LYS A O 1
ATOM 758 N N . GLU A 1 92 ? -7.565 -4.579 11.968 1.00 94.06 92 GLU A N 1
ATOM 759 C CA . GLU A 1 92 ? -7.375 -5.946 12.477 1.00 94.06 92 GLU A CA 1
ATOM 760 C C . GLU A 1 92 ? -5.894 -6.279 12.695 1.00 94.06 92 GLU A C 1
ATOM 762 O O . GLU A 1 92 ? -5.562 -7.167 13.476 1.00 94.06 92 GLU A O 1
ATOM 767 N N . ILE A 1 93 ? -4.995 -5.565 12.012 1.00 94.38 93 ILE A N 1
ATOM 768 C CA . ILE A 1 93 ? -3.553 -5.741 12.151 1.00 94.38 93 ILE A CA 1
ATOM 769 C C . ILE A 1 93 ? -3.004 -4.618 13.049 1.00 94.38 93 ILE A C 1
ATOM 771 O O . ILE A 1 93 ? -3.235 -3.441 12.752 1.00 94.38 93 ILE A O 1
ATOM 775 N N . PRO A 1 94 ? -2.231 -4.938 14.108 1.00 93.38 94 PRO A N 1
ATOM 776 C CA . PRO A 1 94 ? -1.553 -3.939 14.931 1.00 93.38 94 PRO A CA 1
ATOM 777 C C . PRO A 1 94 ? -0.747 -2.935 14.093 1.00 93.38 94 PRO A C 1
ATOM 779 O O . PRO A 1 94 ? -0.040 -3.307 13.156 1.00 93.38 94 PRO A O 1
ATOM 782 N N . GLY A 1 95 ? -0.878 -1.647 14.415 1.00 94.81 95 GLY A N 1
ATOM 783 C CA . GLY A 1 95 ? -0.276 -0.546 13.655 1.00 94.81 95 GLY A CA 1
ATOM 784 C C . GLY A 1 95 ? -0.977 -0.191 12.337 1.00 94.81 95 GLY A C 1
ATOM 785 O O . GLY A 1 95 ? -0.489 0.663 11.585 1.00 94.81 95 GLY A O 1
ATOM 786 N N . SER A 1 96 ? -2.113 -0.833 12.045 1.00 96.56 96 SER A N 1
ATOM 787 C CA . SER A 1 96 ? -3.000 -0.575 10.904 1.00 96.56 96 SER A CA 1
ATOM 788 C C . SER A 1 96 ? -2.292 -0.394 9.545 1.00 96.56 96 SER A C 1
ATOM 790 O O . SER A 1 96 ? -2.501 0.628 8.881 1.00 96.56 96 SER A O 1
ATOM 792 N N . PRO A 1 97 ? -1.401 -1.311 9.113 1.00 97.44 97 PRO A N 1
ATOM 793 C CA . PRO A 1 97 ? -0.759 -1.217 7.804 1.00 97.44 97 PRO A CA 1
ATOM 794 C C . PRO A 1 97 ? -1.782 -1.311 6.663 1.00 97.44 97 PRO A C 1
ATOM 796 O O . PRO A 1 97 ? -2.750 -2.068 6.732 1.00 97.44 97 PRO A O 1
ATOM 799 N N . ILE A 1 98 ? -1.529 -0.606 5.555 1.00 97.75 98 ILE A N 1
ATOM 800 C CA . ILE A 1 98 ? -2.382 -0.655 4.351 1.00 97.75 98 ILE A CA 1
ATOM 801 C C . ILE A 1 98 ? -2.025 -1.899 3.514 1.00 97.75 98 ILE A C 1
ATOM 803 O O . ILE A 1 98 ? -1.540 -1.810 2.384 1.00 97.75 98 ILE A O 1
ATOM 807 N N . ALA A 1 99 ? -2.206 -3.081 4.106 1.00 96.56 99 ALA A N 1
ATOM 808 C CA . ALA A 1 99 ? -1.832 -4.386 3.557 1.00 96.56 99 ALA A CA 1
ATOM 809 C C . ALA A 1 99 ? -3.020 -5.075 2.861 1.00 96.56 99 ALA A C 1
ATOM 811 O O . ALA A 1 99 ? -3.454 -6.163 3.228 1.00 96.56 99 ALA A O 1
ATOM 812 N N . TYR A 1 100 ? -3.563 -4.414 1.838 1.00 97.12 100 TYR A N 1
ATOM 813 C CA . TYR A 1 100 ? -4.817 -4.786 1.164 1.00 97.12 100 TYR A CA 1
ATOM 814 C C . TYR A 1 100 ? -4.803 -6.141 0.438 1.00 97.12 100 TYR A C 1
ATOM 816 O O . TYR A 1 100 ? -5.849 -6.616 0.008 1.00 97.12 100 TYR A O 1
ATOM 824 N N . TRP A 1 101 ? -3.625 -6.734 0.238 1.00 96.75 101 TRP A N 1
ATOM 825 C CA . TRP A 1 101 ? -3.458 -8.019 -0.446 1.00 96.75 101 TRP A CA 1
ATOM 826 C C . TRP A 1 101 ? -3.541 -9.221 0.500 1.00 96.75 101 TRP A C 1
ATOM 828 O O . TRP A 1 101 ? -3.504 -10.354 0.026 1.00 96.75 101 TRP A O 1
ATOM 838 N N . LEU A 1 102 ? -3.585 -8.991 1.816 1.00 95.12 102 LEU A N 1
ATOM 839 C CA . LEU A 1 102 ? -3.713 -10.059 2.801 1.00 95.12 102 LEU A CA 1
ATOM 840 C C . LEU A 1 102 ? -5.155 -10.561 2.834 1.00 95.12 102 LEU A C 1
ATOM 842 O O . LEU A 1 102 ? -6.087 -9.760 2.920 1.00 95.12 102 LEU A O 1
ATOM 846 N N . ASP A 1 103 ? -5.325 -11.879 2.797 1.00 92.62 103 ASP A N 1
ATOM 847 C CA . ASP A 1 103 ? -6.630 -12.519 2.937 1.00 92.62 103 ASP A CA 1
ATOM 848 C C . ASP A 1 103 ? -7.143 -12.488 4.387 1.00 92.62 103 ASP A C 1
ATOM 850 O O . ASP A 1 103 ? -6.420 -12.161 5.333 1.00 92.62 103 ASP A O 1
ATOM 854 N N . ASP A 1 104 ? -8.423 -12.817 4.557 1.00 91.94 104 ASP A N 1
ATOM 855 C CA . ASP A 1 104 ? -9.110 -12.752 5.849 1.00 91.94 104 ASP A CA 1
ATOM 856 C C . ASP A 1 104 ? -8.472 -13.686 6.887 1.00 91.94 104 ASP A C 1
ATOM 858 O O . ASP A 1 104 ? -8.347 -13.319 8.053 1.00 91.94 104 ASP A O 1
ATOM 862 N N . ASN A 1 105 ? -7.999 -14.861 6.458 1.00 91.31 105 ASN A N 1
ATOM 863 C CA . ASN A 1 105 ? -7.324 -15.822 7.331 1.00 91.31 105 ASN A CA 1
ATOM 864 C C . ASN A 1 105 ? -6.014 -15.245 7.879 1.00 91.31 105 ASN A C 1
ATOM 866 O O . ASN A 1 105 ? -5.754 -15.317 9.080 1.00 91.31 105 ASN A O 1
ATOM 870 N N . THR A 1 106 ? -5.209 -14.631 7.012 1.00 91.62 106 THR A N 1
ATOM 871 C CA . THR A 1 106 ? -3.931 -14.027 7.387 1.00 91.62 106 THR A CA 1
ATOM 872 C C . THR A 1 106 ? -4.140 -12.854 8.336 1.00 91.62 106 THR A C 1
ATOM 874 O O . THR A 1 106 ? -3.393 -12.723 9.305 1.00 91.62 106 THR A O 1
ATOM 877 N N . ARG A 1 107 ? -5.166 -12.019 8.114 1.00 91.88 107 ARG A N 1
ATOM 878 C CA . ARG A 1 107 ? -5.499 -10.922 9.039 1.00 91.88 107 ARG A CA 1
ATOM 879 C C . ARG A 1 107 ? -6.018 -11.441 10.380 1.00 91.88 107 ARG A C 1
ATOM 881 O O . ARG A 1 107 ? -5.580 -10.967 11.426 1.00 91.88 107 ARG A O 1
ATOM 888 N N . ALA A 1 108 ? -6.866 -12.469 10.369 1.00 90.00 108 ALA A N 1
ATOM 889 C CA . ALA A 1 108 ? -7.409 -13.072 11.584 1.00 90.00 108 ALA A CA 1
ATOM 890 C C . ALA A 1 108 ? -6.322 -13.643 12.511 1.00 90.00 108 ALA A C 1
ATOM 892 O O . ALA A 1 108 ? -6.479 -13.590 13.734 1.00 90.00 108 ALA A O 1
ATOM 893 N N . CYS A 1 109 ? -5.195 -14.115 11.966 1.00 90.94 109 CYS A N 1
ATOM 894 C CA . CYS A 1 109 ? -4.059 -14.583 12.763 1.00 90.94 109 CYS A CA 1
ATOM 895 C C . CYS A 1 109 ? -3.529 -13.521 13.742 1.00 90.94 109 CYS A C 1
ATOM 897 O O . CYS A 1 109 ? -3.111 -13.884 14.840 1.00 90.94 109 CYS A O 1
ATOM 899 N N . PHE A 1 110 ? -3.610 -12.226 13.413 1.00 87.94 110 PHE A N 1
ATOM 900 C CA . PHE A 1 110 ? -3.159 -11.140 14.296 1.00 87.94 110 PHE A CA 1
ATOM 901 C C . PHE A 1 110 ? -4.077 -10.912 15.506 1.00 87.94 110 PHE A C 1
ATOM 903 O O . PHE A 1 110 ? -3.628 -10.396 16.528 1.00 87.94 110 PHE A O 1
ATOM 910 N N . ASN A 1 111 ? -5.337 -11.349 15.423 1.00 82.25 111 ASN A N 1
ATOM 911 C CA . ASN A 1 111 ? -6.279 -11.321 16.545 1.00 82.25 111 ASN A CA 1
ATOM 912 C C . ASN A 1 111 ? -6.126 -12.542 17.463 1.00 82.25 111 ASN A C 1
ATOM 914 O O . ASN A 1 111 ? -6.574 -12.532 18.612 1.00 82.25 111 ASN A O 1
ATOM 918 N N . THR A 1 112 ? -5.492 -13.610 16.978 1.00 74.00 112 THR A N 1
ATOM 919 C CA . THR A 1 112 ? -5.221 -14.799 17.783 1.00 74.00 112 THR A CA 1
ATOM 920 C C . THR A 1 112 ? -3.882 -14.649 18.498 1.00 74.00 112 THR A C 1
ATOM 922 O O . THR A 1 112 ? -2.862 -14.395 17.874 1.00 74.00 112 THR A O 1
ATOM 925 N N . LYS A 1 113 ? -3.838 -14.875 19.817 1.00 64.94 113 LYS A N 1
ATOM 926 C CA . LYS A 1 113 ? -2.587 -14.869 20.610 1.00 64.94 113 LYS A CA 1
ATOM 927 C C . LYS A 1 113 ? -1.623 -16.026 20.273 1.00 64.94 113 LYS A C 1
ATOM 929 O O . LYS A 1 113 ? -0.750 -16.342 21.077 1.00 64.94 113 LYS A O 1
ATOM 934 N N . LYS A 1 114 ? -1.791 -16.703 19.133 1.00 62.06 114 LYS A N 1
ATOM 935 C CA . LYS A 1 114 ? -0.866 -17.744 18.689 1.00 62.06 114 LYS A CA 1
ATOM 936 C C . LYS A 1 114 ? 0.364 -17.065 18.102 1.00 62.06 114 LYS A C 1
ATOM 938 O O . LYS A 1 114 ? 0.338 -16.553 16.989 1.00 62.06 114 LYS A O 1
ATOM 943 N N . THR A 1 115 ? 1.436 -17.056 18.881 1.00 64.62 115 THR A N 1
ATOM 944 C CA . THR A 1 115 ? 2.779 -16.742 18.400 1.00 64.62 115 THR A CA 1
ATOM 945 C C . THR A 1 115 ? 3.130 -17.655 17.232 1.00 64.62 115 THR A C 1
ATOM 947 O O . THR A 1 115 ? 2.917 -18.865 17.307 1.00 64.62 115 THR A O 1
ATOM 950 N N . LEU A 1 116 ? 3.669 -17.073 16.160 1.00 69.44 116 LEU A N 1
ATOM 951 C CA . LEU A 1 116 ? 4.311 -17.847 15.106 1.00 69.44 116 LEU A CA 1
ATOM 952 C C . LEU A 1 116 ? 5.513 -18.551 15.734 1.00 69.44 116 LEU A C 1
ATOM 954 O O . LEU A 1 116 ? 6.403 -17.888 16.271 1.00 69.44 116 LEU A O 1
ATOM 958 N N . GLU A 1 117 ? 5.513 -19.881 15.718 1.00 66.81 117 GLU A N 1
ATOM 959 C CA . GLU A 1 117 ? 6.698 -20.621 16.127 1.00 66.81 117 GLU A CA 1
ATOM 960 C C . GLU A 1 117 ? 7.821 -20.361 15.114 1.00 66.81 117 GLU A C 1
ATOM 962 O O . GLU A 1 117 ? 7.551 -20.271 13.909 1.00 66.81 117 GLU A O 1
ATOM 967 N N . PRO A 1 118 ? 9.075 -20.199 15.568 1.00 57.41 118 PRO A N 1
ATOM 968 C CA . PRO A 1 118 ? 10.201 -20.065 14.660 1.00 57.41 118 PRO A CA 1
ATOM 969 C C . PRO A 1 118 ? 10.257 -21.286 13.744 1.00 57.41 118 PRO A C 1
ATOM 971 O O . PRO A 1 118 ? 10.164 -22.420 14.214 1.00 57.41 118 PRO A O 1
ATOM 974 N N . VAL A 1 119 ? 10.434 -21.060 12.443 1.00 65.69 119 VAL A N 1
ATOM 975 C CA . VAL A 1 119 ? 10.712 -22.145 11.500 1.00 65.69 119 VAL A CA 1
ATOM 976 C C . VAL A 1 119 ? 12.027 -22.792 11.938 1.00 65.69 119 VAL A C 1
ATOM 978 O O . VAL A 1 119 ? 13.075 -22.148 11.900 1.00 65.69 119 VAL A O 1
ATOM 981 N N . GLN A 1 120 ? 11.959 -24.033 12.423 1.00 50.00 120 GLN A N 1
ATOM 982 C CA . GLN A 1 120 ? 13.148 -24.835 12.693 1.00 50.00 120 GLN A CA 1
ATOM 983 C C . GLN A 1 120 ? 13.794 -25.171 11.345 1.00 50.00 120 GLN A C 1
ATOM 985 O O . GLN A 1 120 ? 13.159 -25.806 10.503 1.00 50.00 120 GLN A O 1
ATOM 990 N N . ASN A 1 121 ? 15.019 -24.681 11.141 1.00 47.25 121 ASN A N 1
ATOM 991 C CA . ASN A 1 121 ? 15.898 -25.108 10.051 1.00 47.25 121 ASN A CA 1
ATOM 992 C C . ASN A 1 121 ? 16.519 -26.466 10.373 1.00 47.25 121 ASN A C 1
ATOM 994 O O . ASN A 1 121 ? 16.919 -26.648 11.547 1.00 47.25 121 ASN A O 1
#

Secondary structure (DSSP, 8-state):
--GGGT-GGGHHHHHHHHHH-EEEEEEEEES--STTS-TTS--EEEEEEESS------EEEE--SS-HHHHHHHHHTTTTEE----GGGGGGSTT----TT--HHHHHGGGS--PPPP---

Foldseek 3Di:
DQCLLPDLVNLVVLVCCLAFKAWAEKEQAQAQLDVVDPDRPDGDMDTDIHRGNDWAQHKYADNNDDHNVSSVVCVVVVPRIQRDDISCLLVLAPSSHPCRVDDPVRSVVRVDPDDDDPPDD

Radius of gyration: 15.73 Å; chains: 1; bounding box: 35×39×40 Å

Organism: Escherichia coli (NCBI:txid562)

Sequence (121 aa):
MQSWMFLSSFELFREWLINNKAFITMAHLGARAFGQISGEIVQTTAWVMFNSNINYVPTFFRLVDGDETKKIQNLNLRINNYSTIRQLDFKEIPGSPIAYWLDDNTRACFNTKKTLEPVQN

InterPro domains:
  IPR029063 S-adenosyl-L-methionine-dependent methyltransferase superfamily [SSF53335] (2-113)

pLDDT: mean 92.47, std 9.89, range [47.25, 98.56]